Protein AF-A0A673I2Y2-F1 (afdb_monomer_lite)

Secondary structure (DSSP, 8-state):
--------------TT---SS--EEEEEETTTEEEEEE--TT--HHHHHHHHHHTTT--GGG---------

Organism: NCBI:txid307959

pLDDT: mean 80.35, std 21.3, range [36.97, 97.81]

Foldseek 3Di:
DDDDDDDDDDDDDDPPCPPPFADKDWDADPPRDIDIFGDDPPDDPCNRCVVVQVVVVHDPVPDDDDDDDDD

Sequence (71 aa):
MSNTSSCSSSGETSPDDTPRGGGTIRVYLPNKQRTVVNVRPGQTVHDSLDKALKVRGLSQDCCAVFRLLEG

Structure (mmCIF, N/CA/C/O backbone):
data_AF-A0A673I2Y2-F1
#
_entry.id   AF-A0A673I2Y2-F1
#
loop_
_atom_site.group_PDB
_atom_site.id
_atom_site.type_symbol
_atom_site.label_atom_id
_atom_site.label_alt_id
_atom_site.label_comp_id
_atom_site.label_asym_id
_atom_site.label_entity_id
_atom_site.label_seq_id
_atom_site.pdbx_PDB_ins_code
_atom_site.Cartn_x
_atom_site.Cartn_y
_atom_site.Cartn_z
_atom_site.occupancy
_atom_site.B_iso_or_equiv
_atom_site.auth_seq_id
_atom_site.auth_comp_id
_atom_site.auth_asym_id
_atom_site.auth_atom_id
_atom_site.pdbx_PDB_model_num
ATOM 1 N N . MET A 1 1 ? 34.141 14.494 -4.287 1.00 41.28 1 MET A N 1
ATOM 2 C CA . MET A 1 1 ? 32.996 13.617 -3.963 1.00 41.28 1 MET A CA 1
ATOM 3 C C . MET A 1 1 ? 31.793 14.205 -4.677 1.00 41.28 1 MET A C 1
ATOM 5 O O . MET A 1 1 ? 31.233 15.172 -4.184 1.00 41.28 1 MET A O 1
ATOM 9 N N . SER A 1 2 ? 31.488 13.732 -5.884 1.00 36.97 2 SER A N 1
ATOM 10 C CA . SER A 1 2 ? 30.464 14.347 -6.736 1.00 36.97 2 SER A CA 1
ATOM 11 C C . SER A 1 2 ? 29.331 13.347 -6.934 1.00 36.97 2 SER A C 1
ATOM 13 O O . SER A 1 2 ? 29.501 12.360 -7.641 1.00 36.97 2 SER A O 1
ATOM 15 N N . ASN A 1 3 ? 28.202 13.585 -6.265 1.00 44.16 3 ASN A N 1
ATOM 16 C CA . ASN A 1 3 ? 26.962 12.849 -6.488 1.00 44.16 3 ASN A CA 1
ATOM 17 C C . ASN A 1 3 ? 26.300 13.380 -7.764 1.00 44.16 3 ASN A C 1
ATOM 19 O O . ASN A 1 3 ? 25.738 14.473 -7.758 1.00 44.16 3 ASN A O 1
ATOM 23 N N . THR A 1 4 ? 26.331 12.604 -8.841 1.00 44.59 4 THR A N 1
ATOM 24 C CA . THR A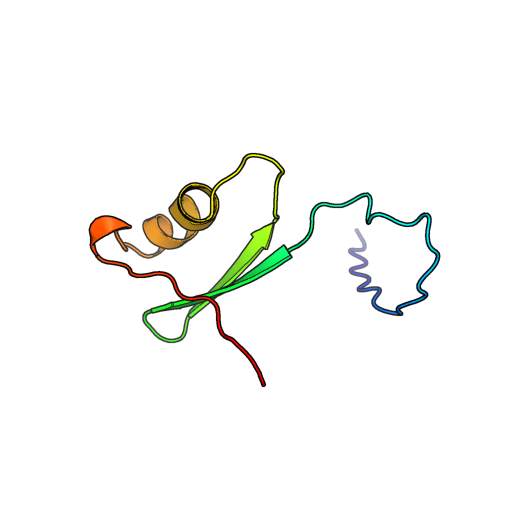 1 4 ? 25.490 12.816 -10.022 1.00 44.59 4 THR A CA 1
ATOM 25 C C . THR A 1 4 ? 24.264 11.914 -9.925 1.00 44.59 4 THR A C 1
ATOM 27 O O . THR A 1 4 ? 24.316 10.714 -10.177 1.00 44.59 4 THR A O 1
ATOM 30 N N . SER A 1 5 ? 23.138 12.500 -9.525 1.00 60.41 5 SER A N 1
ATOM 31 C CA . SER A 1 5 ? 21.808 11.929 -9.725 1.00 60.41 5 SER A CA 1
ATOM 32 C C . SER A 1 5 ? 21.355 12.242 -11.148 1.00 60.41 5 SER A C 1
ATOM 34 O O . SER A 1 5 ? 21.054 13.396 -11.453 1.00 60.41 5 SER A O 1
ATOM 36 N N . SER A 1 6 ? 21.286 11.230 -12.007 1.00 53.38 6 SER A N 1
ATOM 37 C CA . SER A 1 6 ? 20.695 11.355 -13.339 1.00 53.38 6 SER A CA 1
ATOM 38 C C . SER A 1 6 ? 19.425 10.516 -13.393 1.00 53.38 6 SER A C 1
ATOM 40 O O . SER A 1 6 ? 19.465 9.289 -13.348 1.00 53.38 6 SER A O 1
ATOM 42 N N . CYS A 1 7 ? 18.289 11.206 -13.435 1.00 54.53 7 CYS A N 1
ATOM 43 C CA . CYS A 1 7 ? 17.025 10.654 -13.886 1.00 54.53 7 CYS A CA 1
ATOM 44 C C . CYS A 1 7 ? 17.082 10.506 -15.412 1.00 54.53 7 CYS A C 1
ATOM 46 O O . CYS A 1 7 ? 17.366 11.471 -16.117 1.00 54.53 7 CYS A O 1
ATOM 48 N N . SER A 1 8 ? 16.786 9.313 -15.918 1.00 45.47 8 SER A N 1
ATOM 49 C CA . SER A 1 8 ? 16.554 9.099 -17.346 1.00 45.47 8 SER A CA 1
ATOM 50 C C . SER A 1 8 ? 15.156 8.524 -17.510 1.00 45.47 8 SER A C 1
ATOM 52 O O . SER A 1 8 ? 14.856 7.423 -17.055 1.00 45.47 8 SER A O 1
ATOM 54 N N . SER A 1 9 ? 14.273 9.305 -18.118 1.00 55.91 9 SER A N 1
ATOM 55 C CA . SER A 1 9 ? 12.999 8.841 -18.655 1.00 55.91 9 SER A CA 1
ATOM 56 C C . SER A 1 9 ? 12.867 9.439 -20.043 1.00 55.91 9 SER A C 1
ATOM 58 O O . SER A 1 9 ? 12.437 10.577 -20.185 1.00 55.91 9 SER A O 1
ATOM 60 N N . SER A 1 10 ? 13.263 8.658 -21.040 1.00 48.72 10 SER A N 1
ATOM 61 C CA . SER A 1 10 ? 12.863 8.836 -22.432 1.00 48.72 10 SER A CA 1
ATOM 62 C C . SER A 1 10 ? 12.531 7.440 -22.936 1.00 48.72 10 SER A C 1
ATOM 64 O O . SER A 1 10 ? 13.378 6.550 -22.896 1.00 48.72 10 SER A O 1
ATOM 66 N N . GLY A 1 11 ? 11.252 7.226 -23.237 1.00 54.66 11 GLY A N 1
ATOM 67 C CA . GLY A 1 11 ? 10.717 5.946 -23.669 1.00 54.66 11 GLY A CA 1
ATOM 68 C C . GLY A 1 11 ? 11.040 5.692 -25.132 1.00 54.66 11 GLY A C 1
ATOM 69 O O . GLY A 1 11 ? 10.658 6.479 -25.988 1.00 54.66 11 GLY A O 1
ATOM 70 N N . GLU A 1 12 ? 11.685 4.561 -25.392 1.00 40.03 12 GLU A N 1
ATOM 71 C CA . GLU A 1 12 ? 11.893 4.000 -26.722 1.00 40.03 12 GLU A CA 1
ATOM 72 C C . GLU A 1 12 ? 11.495 2.519 -26.587 1.00 40.03 12 GLU A C 1
ATOM 74 O O . GLU A 1 12 ? 12.167 1.736 -25.915 1.00 40.03 12 GLU A O 1
ATOM 79 N N . THR A 1 13 ? 10.326 2.140 -27.103 1.00 53.38 13 THR A N 1
ATOM 80 C CA . THR A 1 13 ? 9.806 0.767 -27.018 1.00 53.38 13 THR A CA 1
ATOM 81 C C . THR A 1 13 ? 10.485 -0.124 -28.060 1.00 53.38 13 THR A C 1
ATOM 83 O O . THR A 1 13 ? 10.008 -0.220 -29.190 1.00 53.38 13 THR A O 1
ATOM 86 N N . SER A 1 14 ? 11.572 -0.792 -27.669 1.00 47.94 14 SER A N 1
ATOM 87 C CA . SER A 1 14 ? 12.124 -1.968 -28.360 1.00 47.94 14 SER A CA 1
ATOM 88 C C . SER A 1 14 ? 11.543 -3.251 -27.745 1.00 47.94 14 SER A C 1
ATOM 90 O O . SER A 1 14 ? 11.439 -3.337 -26.520 1.00 47.94 14 SER A O 1
ATOM 92 N N . PRO A 1 15 ? 11.162 -4.274 -28.538 1.00 50.97 15 PRO A N 1
ATOM 93 C CA . PRO A 1 15 ? 10.469 -5.461 -28.028 1.00 50.97 15 PRO A CA 1
ATOM 94 C C . PRO A 1 15 ? 11.376 -6.451 -27.267 1.00 50.97 15 PRO A C 1
ATOM 96 O O . PRO A 1 15 ? 10.897 -7.511 -26.878 1.00 50.97 15 PRO A O 1
ATOM 99 N N . ASP A 1 16 ? 12.645 -6.103 -27.017 1.00 45.97 16 ASP A N 1
ATOM 100 C CA . ASP A 1 16 ? 13.618 -6.907 -26.254 1.00 45.97 16 ASP A CA 1
ATOM 101 C C . ASP A 1 16 ? 14.187 -6.165 -25.023 1.00 45.97 16 ASP A C 1
ATOM 103 O O . ASP A 1 16 ? 15.207 -6.546 -24.467 1.00 45.97 16 ASP A O 1
ATOM 107 N N . ASP A 1 17 ? 13.525 -5.108 -24.541 1.00 47.03 17 ASP A N 1
ATOM 108 C CA . ASP A 1 17 ? 13.920 -4.406 -23.312 1.00 47.03 17 ASP A CA 1
ATOM 109 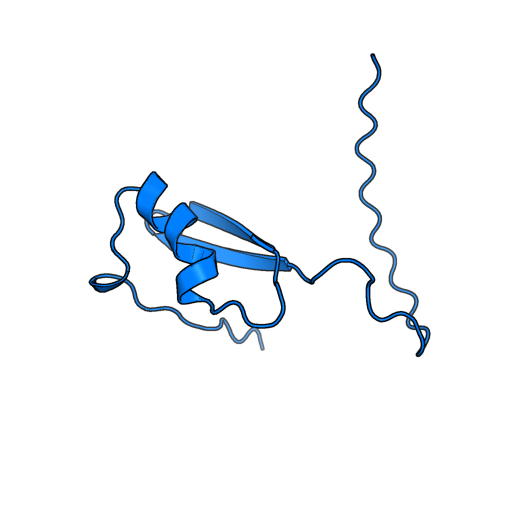C C . ASP A 1 17 ? 12.883 -4.637 -22.211 1.00 47.03 17 ASP A C 1
ATOM 111 O O . ASP A 1 17 ? 12.144 -3.745 -21.792 1.00 47.03 17 ASP A O 1
ATOM 115 N N . THR A 1 18 ? 12.830 -5.869 -21.691 1.00 53.78 18 THR A N 1
ATOM 116 C CA . THR A 1 18 ? 12.282 -6.041 -20.338 1.00 53.78 18 THR A CA 1
ATOM 117 C C . THR A 1 18 ? 13.204 -5.244 -19.415 1.00 53.78 18 THR A C 1
ATOM 119 O O . THR A 1 18 ? 14.396 -5.565 -19.376 1.00 53.78 18 THR A O 1
ATOM 122 N N . PRO A 1 19 ? 12.731 -4.218 -18.682 1.00 51.19 19 PRO A N 1
ATOM 123 C CA . PRO A 1 19 ? 13.614 -3.417 -17.853 1.00 51.19 19 PRO A CA 1
ATOM 124 C C . PRO A 1 19 ? 14.354 -4.354 -16.897 1.00 51.19 19 PRO A C 1
ATOM 126 O O . PRO A 1 19 ? 13.748 -4.994 -16.038 1.00 51.19 19 PRO A O 1
ATOM 129 N N . ARG A 1 20 ? 15.680 -4.453 -17.040 1.00 57.12 20 ARG A N 1
ATOM 130 C CA . ARG A 1 20 ? 16.554 -5.259 -16.164 1.00 57.12 20 ARG A CA 1
ATOM 131 C C . ARG A 1 20 ? 16.526 -4.807 -14.694 1.00 57.12 20 ARG A C 1
ATOM 133 O O . ARG A 1 20 ? 17.176 -5.421 -13.853 1.00 57.12 20 AR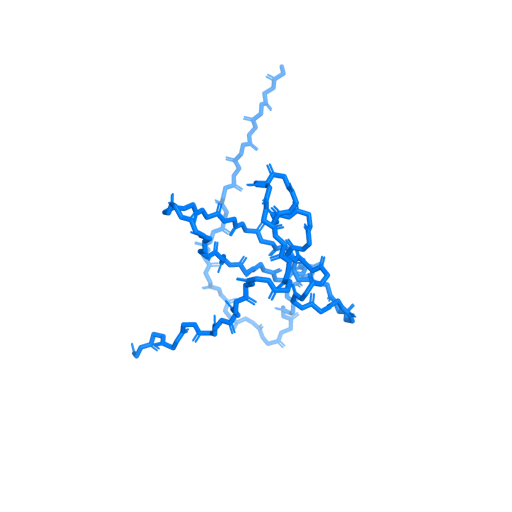G A O 1
ATOM 140 N N . GLY A 1 21 ? 15.778 -3.753 -14.370 1.00 57.22 21 GLY A N 1
ATOM 141 C CA . GLY A 1 21 ? 15.442 -3.339 -13.016 1.00 57.22 21 GLY A CA 1
ATOM 142 C C . GLY A 1 21 ? 13.954 -3.551 -12.767 1.00 57.22 21 GLY A C 1
ATOM 143 O O . GLY A 1 21 ? 13.128 -3.028 -13.510 1.00 57.22 21 GLY A O 1
ATOM 144 N N . GLY A 1 22 ? 13.615 -4.313 -11.723 1.00 75.12 22 GLY A N 1
ATOM 145 C CA . GLY A 1 22 ? 12.229 -4.518 -11.299 1.00 75.12 22 GLY A CA 1
ATOM 146 C C . GLY A 1 22 ? 11.459 -3.195 -11.225 1.00 75.12 22 GLY A C 1
ATOM 147 O O . GLY A 1 22 ? 12.007 -2.177 -10.800 1.00 75.12 22 GLY A O 1
ATOM 148 N N . GLY A 1 23 ? 10.203 -3.208 -11.682 1.00 88.19 23 GLY A N 1
ATOM 149 C CA . GLY A 1 23 ? 9.361 -2.012 -11.741 1.00 88.19 23 GLY A CA 1
ATOM 150 C C . GLY A 1 23 ? 9.189 -1.341 -10.376 1.00 88.19 23 GLY A C 1
ATOM 151 O O . GLY A 1 23 ? 9.521 -1.911 -9.340 1.00 88.19 23 GLY A O 1
ATOM 152 N N . THR A 1 24 ? 8.641 -0.129 -10.346 1.00 93.38 24 THR A N 1
ATOM 153 C CA . THR A 1 24 ? 8.310 0.546 -9.083 1.00 93.38 24 THR A CA 1
ATOM 154 C C . THR A 1 24 ? 6.830 0.885 -9.023 1.00 93.38 24 THR A C 1
ATOM 156 O O . THR A 1 24 ? 6.206 1.159 -10.045 1.00 93.38 24 THR A O 1
ATOM 159 N N . ILE A 1 25 ? 6.253 0.844 -7.822 1.00 93.06 25 ILE A N 1
ATOM 160 C CA . ILE A 1 25 ? 4.859 1.216 -7.570 1.00 93.06 25 ILE A CA 1
ATOM 161 C C . ILE A 1 25 ? 4.849 2.401 -6.613 1.00 93.06 25 ILE A C 1
ATOM 163 O O . ILE A 1 25 ? 5.448 2.365 -5.535 1.00 93.06 25 ILE A O 1
ATOM 167 N N . ARG A 1 26 ? 4.137 3.457 -7.006 1.00 95.31 26 ARG A N 1
ATOM 168 C CA . ARG A 1 26 ? 3.836 4.601 -6.143 1.00 95.31 26 ARG A CA 1
ATOM 169 C C . ARG A 1 26 ? 2.603 4.272 -5.308 1.00 95.31 26 ARG A C 1
ATOM 171 O O . ARG A 1 26 ? 1.565 3.930 -5.863 1.00 95.31 26 ARG A O 1
ATOM 178 N N . VAL A 1 27 ? 2.711 4.404 -3.989 1.00 96.62 27 VAL A N 1
ATOM 179 C CA . VAL A 1 27 ? 1.621 4.116 -3.049 1.00 96.62 27 VAL A CA 1
ATOM 180 C C . VAL A 1 27 ? 1.339 5.340 -2.192 1.00 96.62 27 VAL A C 1
ATOM 182 O O . VAL A 1 27 ? 2.246 5.933 -1.601 1.00 96.62 27 VAL A O 1
ATOM 185 N N . TYR A 1 28 ? 0.065 5.711 -2.126 1.00 96.69 28 TYR A N 1
ATOM 186 C CA . TYR A 1 28 ? -0.437 6.753 -1.241 1.00 96.69 28 TYR A CA 1
ATOM 187 C C . TYR A 1 28 ? -0.842 6.128 0.093 1.00 96.69 28 TYR A C 1
ATOM 189 O O . TYR A 1 28 ? -1.472 5.075 0.133 1.00 96.69 28 TYR A O 1
ATOM 197 N N . LEU A 1 29 ? -0.433 6.767 1.184 1.00 96.69 29 LEU A N 1
ATOM 198 C CA . LEU A 1 29 ? -0.601 6.289 2.552 1.00 96.69 29 LEU A CA 1
ATOM 199 C C . LEU A 1 29 ? -1.468 7.277 3.352 1.00 96.69 29 LEU A C 1
ATOM 201 O O . LEU A 1 29 ? -1.598 8.443 2.955 1.00 96.69 29 LEU A O 1
ATOM 205 N N . PRO A 1 30 ? -2.030 6.849 4.499 1.00 95.88 30 PRO A N 1
ATOM 206 C CA . PRO A 1 30 ? -2.766 7.733 5.396 1.00 95.88 30 PRO A CA 1
ATOM 207 C C . PRO A 1 30 ? -1.993 9.009 5.756 1.00 95.88 30 PRO A C 1
ATOM 209 O O . PRO A 1 30 ? -0.762 9.060 5.699 1.00 95.88 30 PRO A O 1
ATOM 212 N N . ASN A 1 31 ? -2.729 10.053 6.146 1.00 95.69 31 ASN A N 1
ATOM 213 C CA . ASN A 1 31 ? -2.179 11.368 6.501 1.00 95.69 31 ASN A CA 1
ATOM 214 C C . ASN A 1 31 ? -1.435 12.065 5.348 1.00 95.69 31 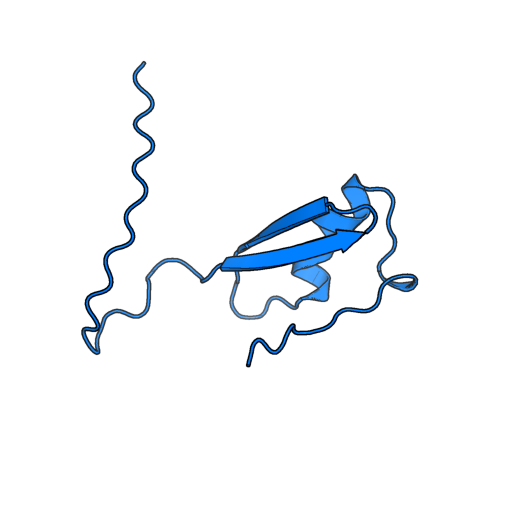ASN A C 1
ATOM 216 O O . ASN A 1 31 ? -0.427 12.733 5.569 1.00 95.69 31 ASN A O 1
ATOM 220 N N . LYS A 1 32 ? -1.938 11.916 4.111 1.00 96.50 32 LYS A N 1
ATOM 221 C CA . LYS A 1 32 ? -1.377 12.528 2.888 1.00 96.50 32 LYS A CA 1
ATOM 222 C C . LYS A 1 32 ? 0.092 12.149 2.638 1.00 96.50 32 LYS A C 1
ATOM 224 O O . LYS A 1 32 ? 0.843 12.910 2.029 1.00 96.50 32 LYS A O 1
ATOM 229 N N . GLN A 1 33 ? 0.514 10.977 3.107 1.00 97.81 33 GLN A N 1
ATOM 230 C CA . GLN A 1 33 ? 1.870 10.477 2.904 1.00 97.81 33 GLN A CA 1
ATOM 231 C C . GLN A 1 33 ? 1.971 9.670 1.607 1.00 97.81 33 GLN A C 1
ATOM 233 O O . GLN A 1 33 ? 0.972 9.242 1.031 1.00 97.81 33 GLN A O 1
ATOM 238 N N . ARG A 1 34 ? 3.199 9.439 1.134 1.00 96.94 34 ARG A N 1
ATOM 239 C CA . ARG A 1 34 ? 3.463 8.594 -0.036 1.00 96.94 34 ARG A CA 1
ATOM 240 C C . ARG A 1 34 ? 4.756 7.811 0.118 1.00 96.94 34 ARG A C 1
ATOM 242 O O . ARG A 1 34 ? 5.674 8.244 0.815 1.00 96.94 34 ARG A O 1
ATOM 249 N N . THR A 1 35 ? 4.833 6.678 -0.560 1.00 97.25 35 THR A N 1
ATOM 250 C CA . THR A 1 35 ? 6.048 5.876 -0.687 1.00 97.25 35 THR A CA 1
ATOM 251 C C . THR A 1 35 ? 6.174 5.324 -2.105 1.00 97.25 35 THR A C 1
ATOM 253 O O . THR A 1 35 ? 5.198 5.280 -2.855 1.00 97.25 35 THR A O 1
ATOM 256 N N . VAL A 1 36 ? 7.387 4.930 -2.479 1.00 96.44 36 VAL A N 1
ATOM 257 C CA . VAL A 1 36 ? 7.674 4.219 -3.725 1.00 96.44 36 VAL A CA 1
ATOM 258 C C . VAL A 1 36 ? 8.325 2.905 -3.337 1.00 96.44 36 VAL A C 1
ATOM 260 O O . VAL A 1 36 ? 9.316 2.905 -2.607 1.00 96.44 36 VAL A O 1
ATOM 263 N N . VAL A 1 37 ? 7.750 1.797 -3.793 1.00 95.44 37 VAL A N 1
ATOM 264 C CA . VAL A 1 37 ? 8.256 0.449 -3.521 1.00 95.44 37 VAL A CA 1
ATOM 265 C C . VAL A 1 37 ? 8.748 -0.191 -4.809 1.00 95.44 37 VAL A C 1
ATOM 267 O O . VAL A 1 37 ? 8.148 -0.012 -5.867 1.00 95.44 37 VAL A O 1
ATOM 270 N N . ASN A 1 38 ? 9.843 -0.939 -4.716 1.00 93.88 38 ASN A N 1
ATOM 271 C CA . ASN A 1 38 ? 10.350 -1.729 -5.833 1.00 93.88 38 ASN A CA 1
ATOM 272 C C . ASN A 1 38 ? 9.587 -3.052 -5.905 1.00 93.88 38 ASN A C 1
ATOM 274 O O . ASN A 1 38 ? 9.395 -3.715 -4.888 1.00 93.88 38 ASN A O 1
ATOM 278 N N . VAL A 1 39 ? 9.201 -3.445 -7.110 1.00 92.19 39 VAL A N 1
ATOM 279 C CA . VAL A 1 39 ? 8.528 -4.704 -7.408 1.00 92.19 39 VAL A CA 1
ATOM 280 C C . VAL A 1 39 ? 9.574 -5.795 -7.551 1.00 92.19 39 VAL A C 1
ATOM 282 O O . VAL A 1 39 ? 10.540 -5.663 -8.306 1.00 92.19 39 VAL A O 1
ATOM 285 N N . ARG A 1 40 ? 9.361 -6.897 -6.836 1.00 91.25 40 ARG A N 1
ATOM 286 C CA . ARG A 1 40 ? 10.159 -8.116 -6.955 1.00 91.25 40 ARG A CA 1
ATOM 287 C C . ARG A 1 40 ? 9.239 -9.280 -7.325 1.00 91.25 40 ARG A C 1
ATOM 289 O O . ARG A 1 40 ? 8.180 -9.40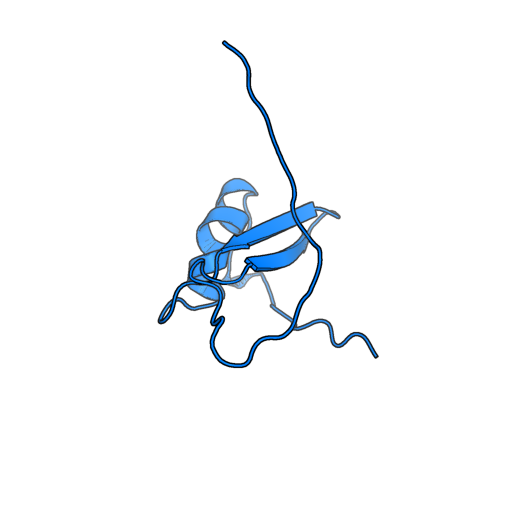7 -6.708 1.00 91.25 40 ARG A O 1
ATOM 296 N N . PRO A 1 41 ? 9.610 -10.132 -8.298 1.00 90.31 41 PRO A N 1
ATOM 297 C CA . PRO A 1 41 ? 8.842 -11.336 -8.601 1.00 90.31 41 PRO A CA 1
ATOM 298 C C . PRO A 1 41 ? 8.637 -12.192 -7.346 1.00 90.31 41 PRO A C 1
ATOM 300 O O . PRO A 1 41 ? 9.570 -12.386 -6.569 1.00 90.31 41 PRO A O 1
ATOM 303 N N . GLY A 1 42 ? 7.410 -12.671 -7.135 1.00 92.12 42 GLY A N 1
ATOM 304 C CA . GLY A 1 42 ? 7.040 -13.472 -5.962 1.00 92.12 42 GLY A CA 1
ATOM 305 C C . GLY A 1 42 ? 6.789 -12.683 -4.670 1.00 92.12 42 GLY A C 1
ATOM 306 O O . GLY A 1 42 ? 6.377 -13.286 -3.685 1.00 92.12 42 GLY A O 1
ATOM 307 N N . GLN A 1 43 ? 6.990 -11.360 -4.652 1.00 94.12 43 GLN A N 1
ATOM 308 C CA . GLN A 1 43 ? 6.678 -10.523 -3.492 1.00 94.12 43 GLN A C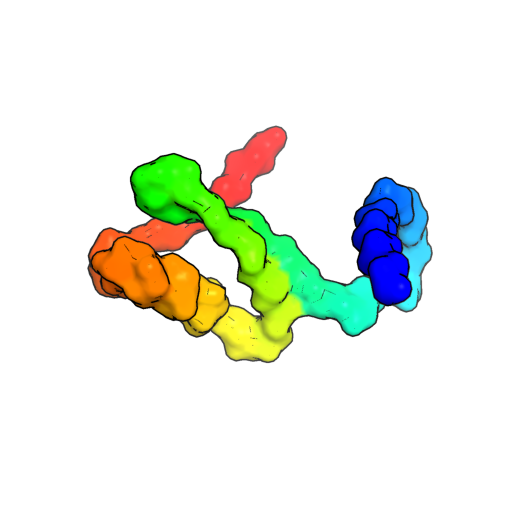A 1
ATOM 309 C C . GLN A 1 43 ? 5.238 -10.002 -3.563 1.00 94.12 43 GLN A C 1
ATOM 311 O O . GLN A 1 43 ? 4.811 -9.463 -4.586 1.00 94.12 43 GLN A O 1
ATOM 316 N N . THR A 1 44 ? 4.490 -10.122 -2.466 1.00 95.75 44 THR A N 1
ATOM 317 C CA . THR A 1 44 ? 3.121 -9.600 -2.404 1.00 95.75 44 THR A CA 1
ATOM 318 C C . THR A 1 44 ? 3.102 -8.098 -2.099 1.00 95.75 44 THR A C 1
ATOM 320 O O . THR A 1 44 ? 4.076 -7.514 -1.610 1.00 95.75 44 THR A O 1
ATOM 323 N N . VAL A 1 45 ? 1.966 -7.443 -2.357 1.00 94.94 45 VAL A N 1
ATOM 324 C CA . VAL A 1 45 ? 1.755 -6.040 -1.955 1.00 94.94 45 VAL A CA 1
ATOM 325 C C . VAL A 1 45 ? 1.822 -5.889 -0.433 1.00 94.94 45 VAL A C 1
ATOM 327 O O . VAL A 1 45 ? 2.405 -4.921 0.054 1.00 94.94 45 VAL A O 1
ATOM 330 N N . HIS A 1 46 ? 1.300 -6.878 0.299 1.00 96.31 46 HIS A N 1
ATOM 331 C CA . HIS A 1 46 ? 1.383 -6.958 1.754 1.00 96.31 46 HIS A CA 1
ATOM 332 C C . HIS A 1 46 ? 2.848 -6.891 2.215 1.00 96.31 46 HIS A C 1
ATOM 334 O O . HIS A 1 46 ? 3.230 -5.977 2.944 1.00 96.31 46 HIS A O 1
ATOM 340 N N . ASP A 1 47 ? 3.714 -7.768 1.701 1.00 95.75 47 ASP A N 1
ATOM 341 C CA . ASP A 1 47 ? 5.138 -7.794 2.076 1.00 95.75 47 ASP A CA 1
ATOM 342 C C . ASP A 1 47 ? 5.878 -6.512 1.678 1.00 95.75 47 ASP A C 1
ATOM 344 O O . ASP A 1 47 ? 6.794 -6.060 2.367 1.00 95.75 47 ASP A O 1
ATOM 348 N N . SER A 1 48 ? 5.493 -5.920 0.546 1.00 95.25 48 SER A N 1
ATOM 349 C CA . SER A 1 48 ? 6.126 -4.710 0.015 1.00 95.25 48 SER A CA 1
ATOM 350 C C . SER A 1 48 ? 5.810 -3.470 0.856 1.00 95.25 48 SER A C 1
ATOM 352 O O . SER A 1 48 ? 6.647 -2.572 0.969 1.00 95.25 48 SER A O 1
ATOM 354 N N . LEU A 1 49 ? 4.620 -3.414 1.464 1.00 96.69 49 LEU A N 1
ATOM 355 C CA . LEU A 1 49 ? 4.160 -2.283 2.272 1.00 96.69 49 LEU A CA 1
ATOM 356 C C . LEU A 1 49 ? 4.405 -2.445 3.772 1.00 96.69 49 LEU A C 1
ATOM 358 O O . LEU A 1 49 ? 4.383 -1.439 4.477 1.00 96.69 49 LEU A O 1
ATOM 362 N N . ASP A 1 50 ? 4.722 -3.648 4.252 1.00 96.62 50 ASP A N 1
ATOM 363 C CA . ASP A 1 50 ? 4.925 -3.938 5.676 1.00 96.62 50 ASP A CA 1
ATOM 364 C C . ASP A 1 50 ? 5.887 -2.952 6.357 1.00 96.62 50 ASP A C 1
ATOM 366 O O . ASP A 1 50 ? 5.546 -2.302 7.347 1.00 96.62 50 ASP A O 1
ATOM 370 N N . LYS A 1 51 ? 7.067 -2.743 5.758 1.00 96.44 51 LYS A N 1
ATOM 371 C CA . LYS A 1 51 ? 8.049 -1.775 6.269 1.00 96.44 51 LYS A CA 1
ATOM 372 C C . LYS A 1 51 ? 7.513 -0.347 6.247 1.00 96.44 51 LYS A C 1
ATOM 374 O O . LYS A 1 51 ? 7.717 0.391 7.205 1.00 96.44 51 LYS A O 1
ATOM 379 N N . ALA A 1 52 ? 6.843 0.052 5.167 1.00 96.38 52 ALA A N 1
ATOM 380 C CA . ALA A 1 52 ? 6.331 1.409 5.007 1.00 96.38 52 ALA A CA 1
ATOM 381 C C . ALA A 1 52 ? 5.199 1.727 5.999 1.00 96.38 52 ALA A C 1
ATOM 383 O O . ALA A 1 52 ? 5.110 2.864 6.466 1.00 96.38 52 ALA A O 1
ATOM 384 N N . LEU A 1 53 ? 4.367 0.743 6.339 1.00 97.25 53 LEU A N 1
ATOM 385 C CA . LEU A 1 53 ? 3.297 0.878 7.325 1.00 97.25 53 LEU A CA 1
ATOM 386 C C . LEU A 1 53 ? 3.858 0.902 8.753 1.00 97.25 53 LEU A C 1
ATOM 388 O O . LEU A 1 53 ? 3.570 1.836 9.504 1.00 97.25 53 LEU A O 1
ATOM 392 N N . LYS A 1 54 ? 4.754 -0.032 9.096 1.00 96.62 54 LYS A N 1
ATOM 393 C CA . LYS A 1 54 ? 5.350 -0.134 10.439 1.00 96.62 54 LYS A CA 1
ATOM 394 C C . LYS A 1 54 ? 6.109 1.120 10.866 1.00 96.62 54 LYS A C 1
ATOM 396 O O . LYS A 1 54 ? 5.905 1.594 11.978 1.00 96.62 54 LYS A O 1
ATOM 401 N N . VAL A 1 55 ? 6.918 1.722 9.986 1.00 96.94 55 VAL A N 1
ATOM 402 C CA . VAL A 1 55 ? 7.653 2.971 10.310 1.00 96.94 55 VAL A CA 1
ATOM 403 C C . VAL A 1 55 ? 6.737 4.174 10.560 1.00 96.94 55 VAL A C 1
ATOM 405 O O . VAL A 1 55 ? 7.187 5.194 11.070 1.00 96.94 55 VAL A O 1
ATOM 408 N N . ARG A 1 56 ? 5.456 4.066 10.197 1.00 96.06 56 ARG A N 1
ATOM 409 C CA . ARG A 1 56 ? 4.426 5.087 10.422 1.00 96.06 56 ARG A CA 1
ATOM 410 C C . ARG A 1 56 ? 3.483 4.733 11.572 1.00 96.06 56 ARG A C 1
ATOM 412 O O . ARG A 1 56 ? 2.540 5.479 11.807 1.00 96.06 56 ARG A O 1
ATOM 419 N N . GLY A 1 57 ? 3.713 3.613 12.261 1.00 96.44 57 GLY A N 1
ATOM 420 C CA . GLY A 1 57 ? 2.829 3.125 13.320 1.00 96.44 57 GLY A CA 1
ATOM 421 C C . GLY A 1 57 ? 1.478 2.616 12.809 1.00 96.44 57 GLY A C 1
ATOM 422 O O . GLY A 1 57 ? 0.495 2.671 13.539 1.00 96.44 57 GLY A O 1
ATOM 423 N N . LEU A 1 58 ? 1.407 2.153 11.556 1.00 96.12 58 LEU A N 1
ATOM 424 C CA . LEU A 1 58 ? 0.194 1.594 10.956 1.00 96.12 58 LEU A CA 1
ATOM 425 C C . LEU A 1 58 ? 0.273 0.061 10.917 1.00 96.12 58 LEU A C 1
ATOM 427 O O . LEU A 1 58 ? 1.316 -0.493 10.567 1.00 96.12 58 LEU A O 1
ATOM 431 N N . SER A 1 59 ? -0.837 -0.612 11.239 1.00 95.94 59 SER A N 1
ATOM 432 C CA . SER A 1 59 ? -0.989 -2.067 11.081 1.00 95.94 59 SER A CA 1
ATOM 433 C C . SER A 1 59 ? -1.625 -2.414 9.735 1.00 95.94 59 SER A C 1
ATOM 435 O O . SER A 1 59 ? -2.488 -1.678 9.251 1.00 95.94 59 SER A O 1
ATOM 437 N N . GLN A 1 60 ? -1.236 -3.556 9.160 1.00 94.88 60 GLN A N 1
ATOM 438 C CA . GLN A 1 60 ? -1.853 -4.103 7.946 1.00 94.88 60 GLN A CA 1
ATOM 439 C C . GLN A 1 60 ? -3.328 -4.454 8.175 1.00 94.88 60 GLN A C 1
ATOM 441 O O . GLN A 1 60 ? -4.152 -4.156 7.320 1.00 94.88 60 GLN A O 1
ATOM 446 N N . ASP A 1 61 ? -3.674 -4.975 9.356 1.00 95.88 61 ASP A N 1
ATOM 447 C CA . ASP A 1 61 ? -5.046 -5.391 9.699 1.00 95.88 61 ASP A CA 1
ATOM 448 C C . ASP A 1 61 ? -6.040 -4.219 9.730 1.00 95.88 61 ASP A C 1
ATOM 450 O O . ASP A 1 61 ? -7.249 -4.403 9.611 1.00 95.88 61 ASP A O 1
ATOM 454 N N . CYS A 1 62 ? -5.531 -2.993 9.887 1.00 93.94 62 CYS A N 1
ATOM 455 C CA . CYS A 1 62 ? -6.323 -1.765 9.905 1.00 93.94 62 CYS A CA 1
ATOM 456 C C . CYS A 1 62 ? -6.312 -1.021 8.560 1.00 93.94 62 CYS A C 1
ATOM 458 O O . CYS A 1 62 ? -6.864 0.076 8.473 1.00 93.94 62 CYS A O 1
ATOM 460 N N . CYS A 1 63 ? -5.657 -1.564 7.529 1.00 95.56 63 CYS A N 1
ATOM 461 C CA . CYS A 1 63 ? -5.499 -0.915 6.233 1.00 95.56 63 CYS A CA 1
ATOM 462 C C . CYS A 1 63 ? -6.165 -1.726 5.119 1.00 95.56 63 CYS A C 1
ATOM 464 O O . CYS A 1 63 ? -6.031 -2.941 5.038 1.00 95.56 63 CYS A O 1
ATOM 466 N N . ALA A 1 64 ? -6.821 -1.024 4.197 1.00 96.38 64 ALA A N 1
ATOM 467 C CA . ALA A 1 64 ? -7.286 -1.592 2.938 1.00 96.38 64 ALA A CA 1
ATOM 468 C C . ALA A 1 64 ? -6.448 -1.031 1.785 1.00 96.38 64 ALA A C 1
ATOM 470 O O . ALA A 1 64 ? -6.082 0.147 1.784 1.00 96.38 64 ALA A O 1
ATOM 471 N N . VAL A 1 65 ? -6.137 -1.878 0.804 1.00 95.56 65 VAL A N 1
ATOM 472 C CA . VAL A 1 65 ? -5.316 -1.507 -0.352 1.00 95.56 65 VAL A CA 1
ATOM 473 C C . VAL A 1 65 ? -6.174 -1.518 -1.606 1.00 95.56 65 VAL A C 1
ATOM 475 O O . VAL A 1 65 ? -6.860 -2.495 -1.893 1.00 95.56 65 VAL A O 1
ATOM 478 N N . PHE A 1 66 ? -6.085 -0.440 -2.380 1.00 95.25 66 PHE A N 1
ATOM 479 C CA . PHE A 1 66 ? -6.818 -0.278 -3.627 1.00 95.25 66 PHE A CA 1
ATOM 480 C C . PHE A 1 66 ? -5.852 0.045 -4.755 1.00 95.25 66 PHE A C 1
ATOM 482 O O . PHE A 1 66 ? -4.872 0.772 -4.575 1.00 95.25 66 PHE A O 1
ATOM 489 N N . ARG A 1 67 ? -6.155 -0.474 -5.943 1.00 93.88 67 ARG A N 1
ATOM 490 C CA . ARG A 1 67 ? -5.550 0.022 -7.172 1.00 93.88 67 ARG A CA 1
ATOM 491 C C . ARG A 1 67 ? -6.325 1.265 -7.593 1.00 93.88 67 ARG A C 1
ATOM 493 O O . ARG A 1 67 ? -7.527 1.181 -7.823 1.00 93.88 67 ARG A O 1
ATOM 500 N N . LEU A 1 68 ? -5.636 2.395 -7.703 1.00 91.44 68 LEU A N 1
ATOM 501 C CA . LEU A 1 68 ? -6.182 3.559 -8.392 1.00 91.44 68 LEU A CA 1
ATOM 502 C C . LEU A 1 68 ? -6.302 3.213 -9.878 1.00 91.44 68 LEU A C 1
ATOM 504 O O . LEU A 1 68 ? -5.298 2.937 -10.534 1.00 91.44 68 LEU A O 1
ATOM 508 N N . LEU A 1 69 ? -7.537 3.164 -10.370 1.00 89.12 69 LEU A N 1
ATOM 509 C CA . LEU A 1 69 ? -7.834 3.135 -11.794 1.00 89.12 69 LEU A CA 1
ATOM 510 C C . LEU A 1 69 ? -7.895 4.601 -12.232 1.00 89.12 69 LEU A C 1
ATOM 512 O O . LEU A 1 69 ? -8.912 5.259 -12.034 1.00 89.12 69 LEU A O 1
ATOM 516 N N . GLU A 1 70 ? -6.781 5.147 -12.714 1.00 74.25 70 GLU A N 1
ATOM 517 C CA . GLU A 1 70 ? -6.861 6.367 -13.523 1.00 74.25 70 GLU A CA 1
ATOM 518 C C . GLU A 1 70 ? -7.573 6.005 -14.835 1.00 74.25 70 GLU A C 1
ATOM 520 O O . GLU A 1 70 ? -7.284 4.958 -15.421 1.00 74.25 70 GLU A O 1
ATOM 525 N N . GLY A 1 71 ? -8.565 6.818 -15.212 1.00 43.94 71 GLY A N 1
ATOM 526 C CA . GLY A 1 71 ? -9.295 6.711 -16.478 1.00 43.94 71 GLY A CA 1
ATOM 527 C C . GLY A 1 71 ? -8.520 7.312 -17.638 1.00 43.94 71 GLY A C 1
ATOM 528 O O . GLY A 1 71 ? -7.751 8.268 -17.390 1.00 43.94 71 GLY A O 1
#

InterPro domains:
  IPR003116 Raf-like Ras-binding [PF02196] (24-68)
  IPR003116 Raf-like Ras-binding [PS50898] (23-71)
  IPR003116 Raf-like Ras-binding [SM00455] (23-69)
  IPR029071 Ubiquitin-like domain superfamily [SSF54236] (24-69)

Radius of gyration: 15.77 Å; chains: 1; bounding box: 42×28×42 Å